Protein AF-A0A4P5XID7-F1 (afdb_monomer)

Radius of gyration: 26.99 Å; Cα contacts (8 Å, |Δi|>4): 63; chains: 1; bounding box: 49×54×58 Å

pLDDT: mean 73.13, std 12.51, range [42.38, 92.88]

Mean predicted aligned error: 17.83 Å

Sequence (76 aa):
MPRKERSLAWNLGSFFGQIAKAITSDPAPHKPVSQEVARREMTAQTLVDTPEGPQSVTLRRTVIDEVQFPDKPTQQ

Secondary structure (DSSP, 8-state):
----PPPHHHHHHHHHHHHHHHHHS----------EEEEEEEEEEEEEEETTEEEEEEEEEEEEEEE-PPPPP---

Foldseek 3Di:
DDDPDDDPVRVVCVVVVVVVCVVPPPPPPPPPQPWDKDKDKDWDWDWDQDPVGTDTDIDIDIDIDTDGDDDDPPDD

Solvent-accessible surface area (backbone atoms only — not comparable to full-atom values): 5117 Å² total; per-residue (Å²): 132,86,81,79,78,74,52,69,68,56,56,52,51,52,52,53,51,50,52,52,46,61,72,68,47,74,75,70,79,71,74,74,75,70,69,51,72,50,75,46,79,47,77,47,80,47,78,43,82,45,100,94,44,79,41,84,42,79,47,79,46,78,48,77,49,80,47,85,70,79,83,76,80,79,83,127

Structure (mmCIF, N/CA/C/O backbone):
data_AF-A0A4P5XID7-F1
#
_entry.id   AF-A0A4P5XID7-F1
#
loop_
_atom_site.group_PDB
_atom_site.id
_atom_site.type_symbol
_atom_site.label_atom_id
_atom_site.label_alt_id
_atom_site.label_comp_id
_atom_site.label_asym_id
_atom_site.label_entity_id
_atom_site.label_seq_id
_atom_site.pdbx_PDB_ins_code
_atom_site.Cartn_x
_atom_site.Cartn_y
_atom_site.Cartn_z
_atom_site.occupancy
_atom_site.B_iso_or_equiv
_atom_site.auth_seq_id
_atom_site.auth_comp_id
_atom_site.auth_asym_id
_atom_site.auth_atom_id
_atom_site.pdbx_PDB_model_num
ATOM 1 N N . MET A 1 1 ? 3.647 -33.153 -30.555 1.00 51.09 1 MET A N 1
ATOM 2 C CA . MET A 1 1 ? 4.998 -32.676 -30.179 1.00 51.09 1 MET A CA 1
ATOM 3 C C . MET A 1 1 ? 5.151 -32.837 -28.669 1.00 51.09 1 MET A C 1
ATOM 5 O O . MET A 1 1 ? 4.449 -32.126 -27.957 1.00 51.09 1 MET A O 1
ATOM 9 N N . PRO A 1 2 ? 5.960 -33.776 -28.150 1.00 54.06 2 PRO A N 1
ATOM 10 C CA . PRO A 1 2 ? 6.156 -33.890 -26.705 1.00 54.06 2 PRO A CA 1
ATOM 11 C C . PRO A 1 2 ? 6.919 -32.658 -26.186 1.00 54.06 2 PRO A C 1
ATOM 13 O O . PRO A 1 2 ? 7.991 -32.326 -26.696 1.00 54.06 2 PRO A O 1
ATOM 16 N N . ARG A 1 3 ? 6.358 -31.949 -25.195 1.00 62.50 3 ARG A N 1
ATOM 17 C CA . ARG A 1 3 ? 7.053 -30.868 -24.475 1.00 62.50 3 ARG A CA 1
ATOM 18 C C . ARG A 1 3 ? 8.210 -31.519 -23.720 1.00 62.50 3 ARG A C 1
ATOM 20 O O . ARG A 1 3 ? 7.970 -32.281 -22.794 1.00 62.50 3 ARG A O 1
ATOM 27 N N . LYS A 1 4 ? 9.456 -31.252 -24.124 1.00 66.06 4 LYS A N 1
ATOM 28 C CA . LYS A 1 4 ? 10.627 -31.626 -23.320 1.00 66.06 4 LYS A CA 1
ATOM 29 C C . LYS A 1 4 ? 10.510 -30.908 -21.979 1.00 66.06 4 LYS A C 1
ATOM 31 O O . LYS A 1 4 ? 10.672 -29.688 -21.921 1.00 66.06 4 LYS A O 1
ATOM 36 N N . GLU A 1 5 ? 10.180 -31.655 -20.934 1.00 78.00 5 GLU A N 1
ATOM 37 C CA . GLU A 1 5 ? 10.209 -31.152 -19.568 1.00 78.00 5 GLU A CA 1
ATOM 38 C C . GLU A 1 5 ? 11.638 -30.702 -19.268 1.00 78.00 5 GLU A C 1
ATOM 40 O O . GLU A 1 5 ? 12.607 -31.448 -19.422 1.00 78.00 5 GLU A O 1
ATOM 45 N N . ARG A 1 6 ? 11.786 -29.415 -18.952 1.00 78.25 6 ARG A N 1
ATOM 46 C CA . ARG A 1 6 ? 13.087 -28.836 -18.628 1.00 78.25 6 ARG A CA 1
ATOM 47 C C . ARG A 1 6 ? 13.534 -29.419 -17.297 1.00 78.25 6 ARG A C 1
ATOM 49 O O . ARG A 1 6 ? 12.766 -29.427 -16.339 1.00 78.25 6 ARG A O 1
ATOM 56 N N . SER A 1 7 ? 14.778 -29.887 -17.250 1.00 86.69 7 SER A N 1
ATOM 57 C CA . SE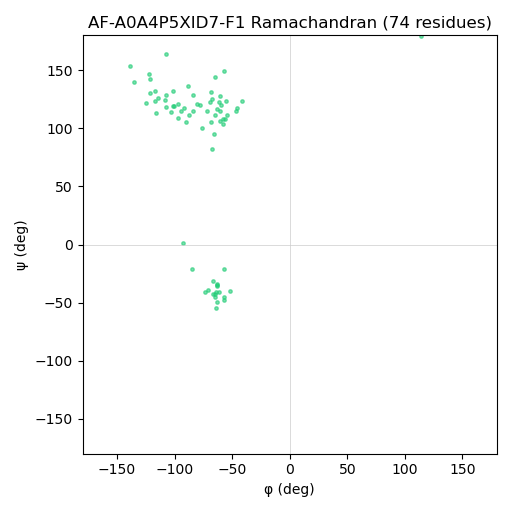R A 1 7 ? 15.360 -30.430 -16.024 1.00 86.69 7 SER A CA 1
ATOM 58 C C . SER A 1 7 ? 15.311 -29.392 -14.896 1.00 86.69 7 SER A C 1
ATOM 60 O O . SER A 1 7 ? 15.411 -28.185 -15.135 1.00 86.69 7 SER A O 1
ATOM 62 N N . LEU A 1 8 ? 15.188 -29.863 -13.654 1.00 87.81 8 LEU A N 1
ATOM 63 C CA . LEU A 1 8 ? 15.198 -29.016 -12.460 1.00 87.81 8 LEU A CA 1
ATOM 64 C C . LEU A 1 8 ? 16.421 -28.086 -12.426 1.00 87.81 8 LEU A C 1
ATOM 66 O O . LEU A 1 8 ? 16.283 -26.907 -12.112 1.00 87.81 8 LEU A O 1
ATOM 70 N N . ALA A 1 9 ? 17.591 -28.586 -12.831 1.00 88.31 9 ALA A N 1
ATOM 71 C CA . ALA A 1 9 ? 1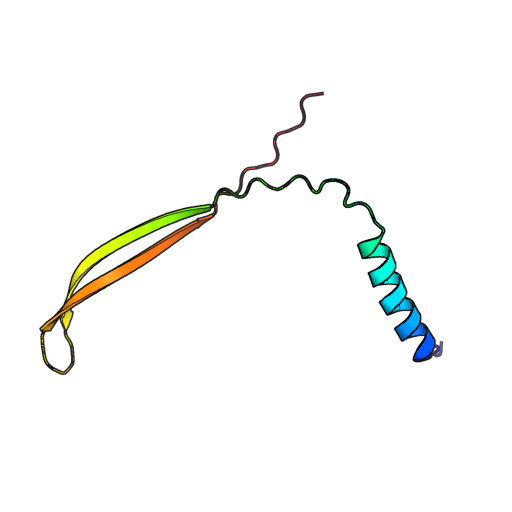8.820 -27.799 -12.892 1.00 88.31 9 ALA A CA 1
ATOM 72 C C . ALA A 1 9 ? 18.724 -26.641 -13.899 1.00 88.31 9 ALA A C 1
ATOM 74 O O . ALA A 1 9 ? 19.229 -25.551 -13.639 1.00 88.31 9 ALA A O 1
ATOM 75 N N . TRP A 1 10 ? 18.028 -26.846 -15.023 1.00 88.81 10 TRP A N 1
ATOM 76 C CA . TRP A 1 10 ? 17.782 -25.787 -16.002 1.00 88.81 10 TRP A CA 1
ATOM 77 C C . TRP A 1 10 ? 16.869 -24.698 -15.425 1.00 88.81 10 TRP A C 1
ATOM 79 O O . TRP A 1 10 ? 17.150 -23.511 -15.586 1.00 88.81 10 TRP A O 1
ATOM 89 N N . ASN A 1 11 ? 15.810 -25.086 -14.705 1.00 89.50 11 ASN A N 1
ATOM 90 C CA . ASN A 1 11 ? 14.906 -24.126 -14.064 1.00 89.50 11 ASN A CA 1
ATOM 91 C C . ASN A 1 11 ? 15.630 -23.317 -12.978 1.00 89.50 11 ASN A C 1
ATOM 93 O O . ASN A 1 11 ? 15.495 -22.095 -12.934 1.00 89.50 11 ASN A O 1
ATOM 97 N N . LEU A 1 12 ? 16.454 -23.978 -12.157 1.00 91.31 12 LEU A N 1
ATOM 98 C CA . LEU A 1 12 ? 17.237 -23.324 -11.108 1.00 91.31 12 LEU A CA 1
ATOM 99 C C . LEU A 1 12 ? 18.272 -22.354 -11.691 1.00 91.31 12 LEU A C 1
ATOM 101 O O . LEU A 1 12 ? 18.366 -21.211 -11.250 1.00 91.31 12 LEU A O 1
ATOM 105 N N . GLY A 1 13 ? 18.998 -22.776 -12.729 1.00 91.62 13 GLY A N 1
ATOM 106 C CA . GLY A 1 13 ? 19.953 -21.916 -13.428 1.00 91.62 13 GLY A CA 1
ATOM 107 C C . GLY A 1 13 ? 19.285 -20.697 -14.070 1.00 91.62 13 GLY A C 1
ATOM 108 O O . GLY A 1 13 ? 19.796 -19.584 -13.961 1.00 91.62 13 GLY A O 1
ATOM 109 N N . SER A 1 14 ? 18.110 -20.879 -14.681 1.00 88.88 14 SER A N 1
ATOM 110 C CA . SER A 1 14 ? 17.334 -19.773 -15.253 1.00 88.88 14 SER A CA 1
ATOM 111 C C . SER A 1 14 ? 16.870 -18.780 -14.183 1.00 88.88 14 SER A C 1
ATOM 113 O O . SER A 1 14 ? 16.920 -17.575 -14.418 1.00 88.88 14 SER A O 1
ATOM 115 N N . PHE A 1 15 ? 16.431 -19.265 -13.020 1.00 87.88 15 PHE A N 1
ATOM 116 C CA . PHE A 1 15 ? 15.973 -18.426 -11.912 1.00 87.88 15 PHE A CA 1
ATOM 117 C C . PHE A 1 15 ? 17.101 -17.549 -11.354 1.00 87.88 15 PHE A C 1
ATOM 119 O O . PHE A 1 15 ? 16.995 -16.322 -11.352 1.00 87.88 15 PHE A O 1
ATOM 126 N N . PHE A 1 16 ? 18.229 -18.151 -10.965 1.00 92.88 16 PHE A N 1
ATOM 127 C CA . PHE A 1 16 ? 19.364 -17.386 -10.440 1.00 92.88 16 PHE A CA 1
ATOM 128 C C . PHE A 1 16 ? 20.008 -16.488 -11.502 1.00 92.88 16 PHE A C 1
ATOM 130 O O . PHE A 1 16 ? 20.455 -15.389 -11.184 1.00 92.88 16 PHE A O 1
ATOM 137 N N . GLY A 1 17 ? 19.985 -16.897 -12.775 1.00 88.56 17 GLY A N 1
ATOM 138 C CA . GLY A 1 17 ? 20.424 -16.055 -13.887 1.00 88.56 17 GLY A CA 1
ATOM 139 C C . GLY A 1 17 ? 19.579 -14.788 -14.059 1.00 88.56 17 GLY A C 1
ATOM 140 O O . GLY A 1 17 ? 20.122 -13.742 -14.406 1.00 88.56 17 GLY A O 1
ATOM 141 N N . GLN A 1 18 ? 18.269 -14.846 -13.794 1.00 85.94 18 GLN A N 1
ATOM 142 C CA . GLN A 1 18 ? 17.405 -13.658 -13.797 1.00 85.94 18 GLN A CA 1
ATOM 143 C C . GLN A 1 18 ? 17.683 -12.737 -12.604 1.00 85.94 18 GLN A C 1
ATOM 145 O O . GLN A 1 18 ? 17.728 -11.524 -12.787 1.00 85.94 18 GLN A O 1
ATOM 150 N N . ILE A 1 19 ? 17.940 -13.297 -11.418 1.00 82.56 19 ILE A N 1
ATOM 151 C CA . ILE A 1 19 ? 18.321 -12.517 -10.229 1.00 82.56 19 ILE A CA 1
ATOM 152 C C . ILE A 1 19 ? 19.650 -11.798 -10.457 1.00 82.56 19 ILE A C 1
ATOM 154 O O . ILE A 1 19 ? 19.741 -10.593 -10.244 1.00 82.56 19 ILE A O 1
ATOM 158 N N . ALA A 1 20 ? 20.669 -12.514 -10.939 1.00 82.94 20 ALA A N 1
ATOM 159 C CA . ALA A 1 20 ? 21.968 -11.924 -11.243 1.00 82.94 20 ALA A CA 1
ATOM 160 C C . ALA A 1 20 ? 21.824 -10.779 -12.253 1.00 82.94 20 ALA A C 1
ATOM 162 O O . ALA A 1 20 ? 22.350 -9.696 -12.020 1.00 8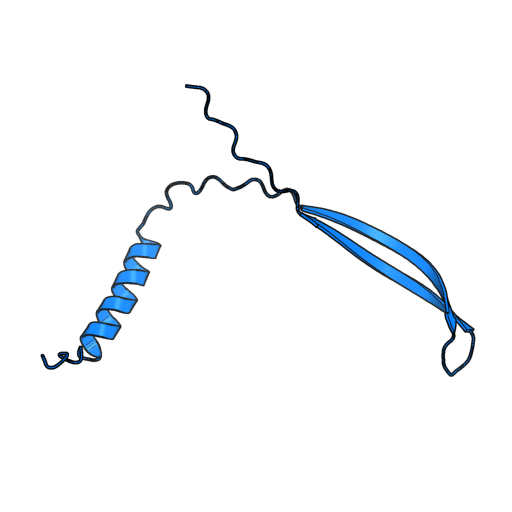2.94 20 ALA A O 1
ATOM 163 N N . LYS A 1 21 ? 21.032 -10.985 -13.316 1.00 80.19 21 LYS 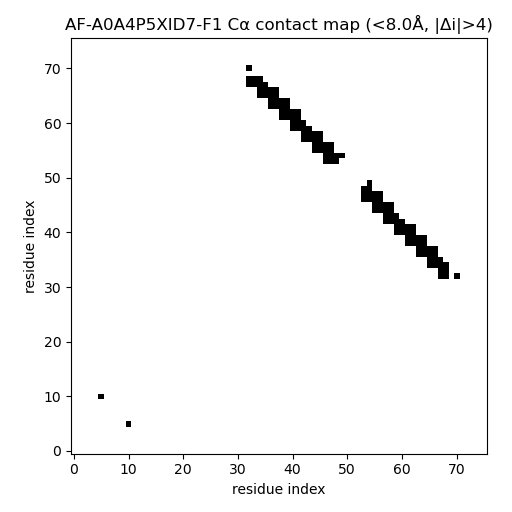A N 1
ATOM 164 C CA . LYS A 1 21 ? 20.721 -9.933 -14.290 1.00 80.19 21 LYS A CA 1
ATOM 165 C C . LYS A 1 21 ? 20.081 -8.714 -13.638 1.00 80.19 21 LYS A C 1
ATOM 167 O O . LYS A 1 21 ? 20.569 -7.629 -13.907 1.00 80.19 21 LYS A O 1
ATOM 172 N N . ALA A 1 22 ? 19.075 -8.891 -12.781 1.00 75.50 22 ALA A N 1
ATOM 173 C CA . ALA A 1 22 ? 18.392 -7.795 -12.089 1.00 75.50 22 ALA A CA 1
ATOM 174 C C . ALA A 1 22 ? 19.313 -7.005 -11.141 1.00 75.50 22 ALA A C 1
ATOM 176 O O . ALA A 1 22 ? 19.154 -5.798 -11.002 1.00 75.50 22 ALA A O 1
ATOM 177 N N . ILE A 1 23 ? 20.284 -7.672 -10.506 1.00 77.56 23 ILE A N 1
ATOM 178 C CA . ILE A 1 23 ? 21.277 -7.022 -9.636 1.00 77.56 23 ILE A CA 1
ATOM 179 C C . ILE A 1 23 ? 22.306 -6.242 -10.465 1.00 77.56 23 ILE A C 1
ATOM 181 O O . ILE A 1 23 ? 22.719 -5.156 -10.074 1.00 77.56 23 ILE A O 1
ATOM 185 N N . THR A 1 24 ? 22.750 -6.807 -11.591 1.00 77.25 24 THR A N 1
ATOM 186 C CA . THR A 1 24 ? 23.795 -6.201 -12.435 1.00 77.25 24 THR A CA 1
ATOM 187 C C . THR A 1 24 ? 23.271 -5.178 -13.432 1.00 77.25 24 THR A C 1
ATOM 189 O O . THR A 1 24 ? 24.050 -4.381 -13.947 1.00 77.25 24 THR A O 1
ATOM 192 N N . SER A 1 25 ? 21.980 -5.222 -13.756 1.00 69.12 25 SER A N 1
ATOM 193 C CA . SER A 1 25 ? 21.349 -4.196 -14.568 1.00 69.12 25 SER A CA 1
ATOM 194 C C . SER A 1 25 ? 21.319 -2.915 -13.751 1.00 69.12 25 SER A C 1
ATOM 196 O O . SER A 1 25 ? 20.526 -2.800 -12.819 1.00 69.12 25 SER A O 1
ATOM 198 N N . ASP A 1 26 ? 22.201 -1.982 -14.109 1.00 59.62 26 ASP A N 1
ATOM 199 C CA . ASP A 1 26 ? 22.107 -0.582 -13.712 1.00 59.62 26 ASP A CA 1
ATOM 200 C C . ASP A 1 26 ? 20.651 -0.147 -13.937 1.00 59.62 26 ASP A C 1
ATOM 202 O O . ASP A 1 26 ? 20.157 -0.294 -15.067 1.00 59.62 26 ASP A O 1
ATOM 206 N N . PRO A 1 27 ? 19.906 0.254 -12.891 1.00 60.84 27 PRO A N 1
ATOM 207 C CA . PRO A 1 27 ? 18.549 0.714 -13.069 1.00 60.84 27 PRO A CA 1
ATOM 208 C C . PRO A 1 27 ? 18.649 1.997 -13.883 1.00 60.84 27 PRO A C 1
ATOM 210 O O . PRO A 1 27 ? 18.850 3.078 -13.332 1.00 60.84 27 PRO A O 1
ATOM 213 N N . ALA A 1 28 ? 18.508 1.883 -15.210 1.00 63.12 28 ALA A N 1
ATOM 214 C CA . ALA A 1 28 ? 18.177 3.015 -16.057 1.00 63.12 28 ALA A CA 1
ATOM 215 C C . ALA A 1 28 ? 17.106 3.790 -15.290 1.00 63.12 28 ALA A C 1
ATOM 217 O O . ALA A 1 28 ? 16.138 3.147 -14.867 1.00 63.12 28 ALA A O 1
ATOM 218 N N . PRO A 1 29 ? 17.315 5.086 -14.996 1.00 52.03 29 PRO A N 1
ATOM 219 C CA . PRO A 1 29 ? 16.533 5.780 -13.995 1.00 52.03 29 PRO A CA 1
ATOM 220 C C . PRO A 1 29 ? 15.080 5.671 -14.420 1.00 52.03 29 PRO A C 1
ATOM 222 O O . PRO A 1 29 ? 14.642 6.331 -15.365 1.00 52.03 29 PRO A O 1
ATOM 225 N N . HIS A 1 30 ? 14.339 4.786 -13.753 1.00 53.00 30 HIS A N 1
ATOM 226 C CA . HIS A 1 30 ? 12.899 4.803 -13.801 1.00 53.00 30 HIS A CA 1
ATOM 227 C C . HIS A 1 30 ? 12.580 6.212 -13.340 1.00 53.00 30 HIS A C 1
ATOM 229 O O . HIS A 1 30 ? 12.856 6.541 -12.186 1.00 53.00 30 HIS A O 1
ATOM 235 N N . LYS A 1 31 ? 12.136 7.076 -14.266 1.00 53.47 31 LYS A N 1
ATOM 236 C CA . LYS A 1 31 ? 11.640 8.401 -13.905 1.00 53.47 31 LYS A CA 1
ATOM 237 C C . LYS A 1 31 ? 10.698 8.146 -12.735 1.00 53.47 31 LYS A C 1
ATOM 239 O O . LYS A 1 31 ? 9.732 7.405 -12.935 1.00 53.47 31 LYS A O 1
ATOM 244 N N . PRO A 1 32 ? 10.995 8.640 -11.522 1.00 50.56 32 PRO A N 1
ATOM 245 C CA . PRO A 1 32 ? 10.045 8.491 -10.448 1.00 50.56 32 PRO A CA 1
ATOM 246 C C . PRO A 1 32 ? 8.804 9.221 -10.940 1.00 50.56 32 PRO A C 1
ATOM 248 O O . PRO A 1 32 ? 8.849 10.427 -11.193 1.00 50.56 32 PRO A O 1
ATOM 251 N N . VAL A 1 33 ? 7.717 8.478 -11.157 1.00 54.28 33 VAL A N 1
ATOM 252 C CA . VAL A 1 33 ? 6.398 9.095 -11.194 1.00 54.28 33 VAL A CA 1
ATOM 253 C C . VAL A 1 33 ? 6.332 9.829 -9.868 1.00 54.28 33 VAL A C 1
ATOM 255 O O . VAL A 1 33 ? 6.430 9.202 -8.814 1.00 54.28 33 VAL A O 1
ATOM 258 N N . SER A 1 34 ? 6.332 11.158 -9.919 1.00 54.16 34 SER A N 1
ATOM 259 C CA . SER A 1 34 ? 6.281 11.995 -8.729 1.00 54.16 34 SER A CA 1
ATOM 260 C C . SER A 1 34 ? 4.907 11.792 -8.098 1.00 54.16 34 SER A C 1
ATOM 262 O O . SER A 1 34 ? 3.981 12.546 -8.374 1.00 54.16 34 SER A O 1
ATOM 264 N N . GLN A 1 35 ? 4.750 10.719 -7.325 1.00 54.69 35 GLN A N 1
ATOM 265 C CA . GLN A 1 35 ? 3.576 10.465 -6.507 1.00 54.69 35 GLN A CA 1
ATOM 266 C C . GLN A 1 35 ? 3.680 11.376 -5.293 1.00 54.69 35 GLN A C 1
ATOM 268 O O . GLN A 1 35 ? 4.430 11.112 -4.353 1.00 54.69 35 GLN A O 1
ATOM 273 N N . GLU A 1 36 ? 2.948 12.481 -5.334 1.00 55.88 36 GLU A N 1
ATOM 274 C CA . GLU A 1 36 ? 2.754 13.312 -4.159 1.00 55.88 36 GLU A CA 1
ATOM 275 C C . GLU A 1 36 ? 1.592 12.714 -3.357 1.00 55.88 36 GLU A C 1
ATOM 277 O O . GLU A 1 36 ? 0.462 12.621 -3.840 1.00 55.88 36 GLU A O 1
ATOM 282 N N . VAL A 1 37 ? 1.894 12.233 -2.150 1.00 57.72 37 VAL A N 1
ATOM 283 C CA . VAL A 1 37 ? 0.899 11.675 -1.228 1.00 57.72 37 VAL A CA 1
ATOM 284 C C . VAL A 1 37 ? 0.512 12.769 -0.243 1.00 57.72 37 VAL A C 1
ATOM 286 O O . VAL A 1 37 ? 1.301 13.134 0.632 1.00 57.72 37 VAL A O 1
ATOM 289 N N . ALA A 1 38 ? -0.709 13.287 -0.359 1.00 64.00 38 ALA A N 1
ATOM 290 C CA . ALA A 1 38 ? -1.24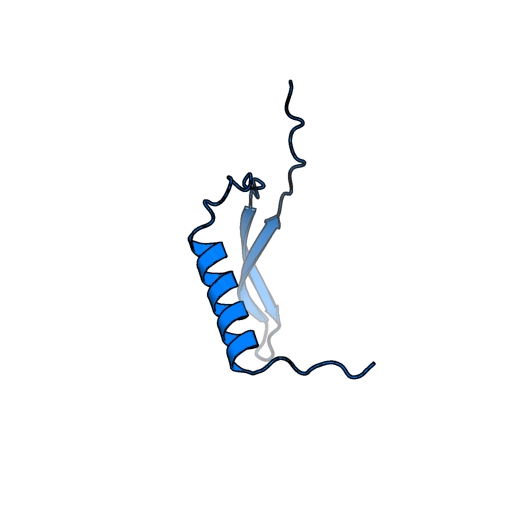3 14.235 0.606 1.00 64.00 38 ALA A CA 1
ATOM 291 C C . ALA A 1 38 ? -1.907 13.462 1.757 1.00 64.00 38 ALA A C 1
ATOM 293 O O . ALA A 1 38 ? -2.934 12.804 1.588 1.00 64.00 38 ALA A O 1
ATOM 294 N N . ARG A 1 39 ? -1.307 13.523 2.952 1.00 64.69 39 ARG A N 1
ATOM 295 C CA . ARG A 1 39 ? -1.866 12.923 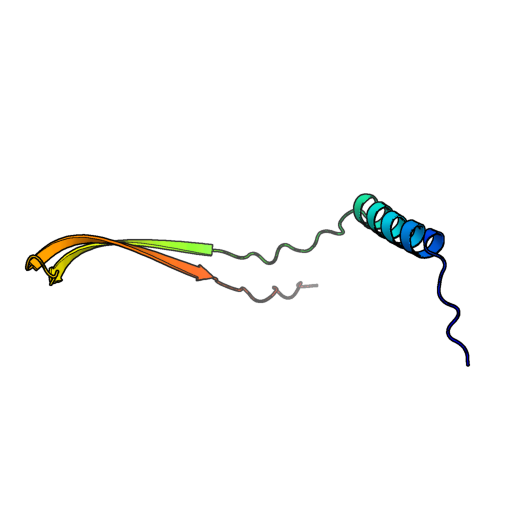4.174 1.00 64.69 39 ARG A CA 1
ATOM 296 C C . ARG A 1 39 ? -2.604 13.986 4.974 1.00 64.69 39 ARG A C 1
ATOM 298 O O . ARG A 1 39 ? -1.993 14.950 5.433 1.00 64.69 39 ARG A O 1
ATOM 305 N N . ARG A 1 40 ? -3.898 13.775 5.212 1.00 71.06 40 ARG A N 1
ATOM 306 C CA . ARG A 1 40 ? -4.710 14.639 6.074 1.00 71.06 40 ARG A CA 1
ATOM 307 C C . ARG A 1 40 ? -5.229 13.861 7.274 1.00 71.06 40 ARG A C 1
ATOM 309 O O . ARG A 1 40 ? -5.909 12.847 7.138 1.00 71.06 40 ARG A O 1
ATOM 316 N N . GLU A 1 41 ? -4.925 14.357 8.465 1.00 70.94 41 GLU A N 1
ATOM 317 C CA . GLU A 1 41 ? -5.427 13.798 9.719 1.00 70.94 41 GLU A CA 1
ATOM 318 C C . GLU A 1 41 ? -6.582 14.650 10.242 1.00 70.94 41 GLU A C 1
ATOM 320 O O . GLU A 1 41 ? -6.496 15.876 10.287 1.00 70.94 41 GLU A O 1
ATOM 325 N N . MET A 1 42 ? -7.678 13.999 10.628 1.00 70.25 42 MET A N 1
ATOM 326 C CA . MET A 1 42 ? -8.835 14.645 11.234 1.00 70.25 42 MET A CA 1
ATOM 327 C C . MET A 1 42 ? -9.137 13.968 12.569 1.00 70.25 42 MET A C 1
ATOM 329 O O . MET A 1 42 ? -9.382 12.762 12.629 1.00 70.25 42 MET A O 1
ATOM 333 N N . THR A 1 43 ? -9.116 14.760 13.641 1.00 72.44 43 THR A N 1
ATOM 334 C CA . THR A 1 43 ? -9.504 14.317 14.984 1.00 72.44 43 THR A CA 1
ATOM 335 C C . THR A 1 43 ? -10.757 15.070 15.402 1.00 72.44 43 THR A C 1
ATOM 337 O O . THR A 1 43 ? -10.774 16.298 15.359 1.00 72.44 43 THR A O 1
ATOM 340 N N . ALA A 1 44 ? -11.802 14.345 15.795 1.00 76.38 44 ALA A N 1
ATOM 341 C CA . ALA A 1 44 ? -13.054 14.924 16.271 1.00 76.38 44 ALA A CA 1
ATOM 342 C C . ALA A 1 44 ? -13.533 14.189 17.525 1.00 76.38 44 ALA A C 1
ATOM 344 O O . ALA A 1 44 ? -13.440 12.965 17.608 1.00 76.38 44 ALA A O 1
ATOM 345 N N . GLN A 1 45 ? -14.056 14.934 18.496 1.00 77.12 45 GLN A N 1
ATOM 346 C CA . GLN A 1 45 ? -14.797 14.347 19.609 1.00 77.12 45 GLN A CA 1
ATOM 347 C C . GLN A 1 45 ? -16.240 14.141 19.160 1.00 77.12 45 GLN A C 1
ATOM 349 O O . GLN A 1 45 ? -16.857 15.051 18.606 1.00 77.12 45 GLN A O 1
ATOM 354 N N . THR A 1 46 ? -16.763 12.938 19.349 1.00 80.62 46 THR A N 1
ATOM 355 C CA . THR A 1 46 ? -18.138 12.605 18.985 1.00 80.62 46 THR A CA 1
ATOM 356 C C . THR A 1 46 ? -18.766 11.744 20.067 1.00 80.62 46 THR A C 1
ATOM 358 O O . THR A 1 46 ? -18.068 11.079 20.830 1.00 80.62 46 THR A O 1
ATOM 361 N N . LEU A 1 47 ? -20.086 11.808 20.163 1.00 82.44 47 LEU A N 1
ATOM 362 C CA . LEU A 1 47 ? -20.868 11.073 21.141 1.00 82.44 47 LEU A CA 1
ATOM 363 C C . LEU A 1 47 ? -21.450 9.860 20.416 1.00 82.44 47 LEU A C 1
ATOM 365 O O . LEU A 1 47 ? -22.136 10.022 19.408 1.00 82.44 47 LEU A O 1
ATOM 369 N N . VAL A 1 48 ? -21.097 8.659 20.867 1.00 82.94 48 VAL A N 1
ATOM 370 C CA . VAL A 1 48 ? -21.495 7.401 20.225 1.00 82.94 48 VAL A CA 1
ATOM 371 C C . VAL A 1 48 ? -22.350 6.609 21.193 1.00 82.94 48 VAL A C 1
ATOM 373 O O . VAL A 1 48 ? -21.977 6.431 22.354 1.00 82.94 48 VAL A O 1
ATOM 376 N N . ASP A 1 49 ? -23.483 6.119 20.702 1.00 82.31 49 ASP A N 1
ATOM 377 C CA . ASP A 1 49 ? -24.322 5.201 21.456 1.00 82.31 49 ASP A CA 1
ATOM 378 C C . ASP A 1 49 ? -23.636 3.838 21.531 1.00 82.31 49 ASP A C 1
ATOM 380 O O . ASP A 1 49 ? -23.414 3.164 20.522 1.00 82.31 49 ASP A O 1
ATOM 384 N N . THR A 1 50 ? -23.268 3.444 22.747 1.00 81.19 50 THR A N 1
ATOM 385 C CA . THR A 1 50 ? -22.721 2.120 23.046 1.00 81.19 50 THR A CA 1
ATOM 386 C C . THR A 1 50 ? -23.761 1.292 23.807 1.00 81.19 50 THR A C 1
ATOM 388 O O . THR A 1 50 ? -24.706 1.862 24.359 1.00 81.19 50 THR A O 1
ATOM 391 N N . PRO A 1 51 ? -23.612 -0.043 23.897 1.00 82.06 51 PRO A N 1
ATOM 392 C CA . PRO A 1 51 ? -24.506 -0.883 24.700 1.00 82.06 51 PRO A CA 1
ATOM 393 C C . PRO A 1 51 ? -24.580 -0.487 26.187 1.00 82.06 51 PRO A C 1
ATOM 395 O O . PRO A 1 51 ? -25.554 -0.817 26.855 1.00 82.06 51 PRO A O 1
ATOM 398 N N . GLU A 1 52 ? -23.577 0.235 26.697 1.00 85.31 52 GLU A N 1
ATOM 399 C CA . GLU A 1 52 ? -23.523 0.757 28.071 1.00 85.31 52 GLU A CA 1
ATOM 400 C C . GLU A 1 52 ? -24.071 2.193 28.199 1.00 85.31 52 GLU A C 1
ATOM 402 O O . GLU A 1 52 ? -24.069 2.769 29.286 1.00 85.31 52 GLU A O 1
ATOM 407 N N . GLY A 1 53 ? -24.549 2.780 27.097 1.00 83.06 53 GLY A N 1
ATOM 408 C CA . GLY A 1 53 ? -25.062 4.145 27.014 1.00 83.06 53 GLY A CA 1
ATOM 409 C C . GLY A 1 53 ? -24.211 5.073 26.134 1.00 83.06 53 GLY A C 1
ATOM 410 O O . GLY A 1 53 ? -23.199 4.652 25.562 1.00 83.06 53 GLY A O 1
ATOM 411 N N . PRO A 1 54 ? -24.616 6.345 25.987 1.00 84.50 54 PRO A N 1
ATOM 412 C CA . PRO A 1 54 ? -23.907 7.311 25.157 1.00 84.50 54 PRO A CA 1
ATOM 413 C C . PRO A 1 54 ? -22.551 7.668 25.781 1.00 84.50 54 PRO A C 1
ATOM 415 O O . PRO A 1 54 ? -22.493 8.151 26.913 1.00 84.50 54 PRO A O 1
ATOM 418 N N . GLN A 1 55 ? -21.455 7.456 25.051 1.00 84.31 55 GLN A N 1
ATOM 419 C CA . GLN A 1 55 ? -20.100 7.771 25.514 1.00 84.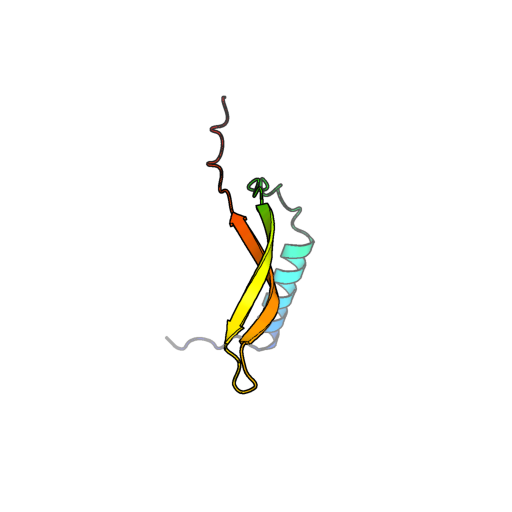31 55 GLN A CA 1
ATOM 420 C C . GLN A 1 55 ? -19.401 8.756 24.571 1.00 84.31 55 GLN A C 1
ATOM 422 O O . GLN A 1 55 ? -19.550 8.698 23.349 1.00 84.3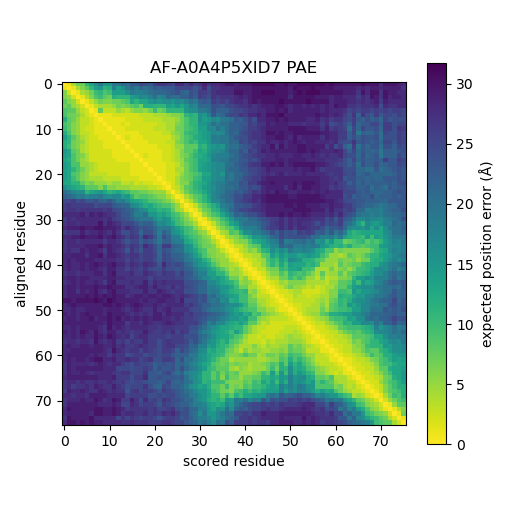1 55 GLN A O 1
ATOM 427 N N . SER A 1 56 ? -18.618 9.674 25.146 1.00 85.44 56 SER A N 1
ATOM 428 C CA . SER A 1 56 ? -17.762 10.583 24.379 1.00 85.44 56 SER A CA 1
ATOM 429 C C . SER A 1 56 ? -16.509 9.843 23.928 1.00 85.44 56 SER A C 1
ATOM 431 O O . SER A 1 56 ? -15.739 9.349 24.752 1.00 85.44 56 SER A O 1
ATOM 433 N N . VAL A 1 57 ? -16.293 9.770 22.618 1.00 82.56 57 VAL A N 1
ATOM 434 C CA . VAL A 1 57 ? -15.146 9.091 22.016 1.00 82.56 57 VAL A CA 1
ATOM 435 C C . VAL A 1 57 ? -14.340 10.054 21.152 1.00 82.56 57 VAL A C 1
ATOM 437 O O . VAL A 1 57 ? -14.869 10.962 20.508 1.00 82.56 57 VAL A O 1
ATOM 440 N N . THR A 1 58 ? -13.023 9.846 21.121 1.00 82.69 58 THR A N 1
ATOM 441 C CA . THR A 1 58 ? -12.136 10.564 20.199 1.00 82.69 58 THR A CA 1
ATOM 442 C C . THR A 1 58 ? -12.030 9.777 18.904 1.00 82.69 58 THR A C 1
ATOM 444 O O . THR A 1 58 ? -11.346 8.756 18.841 1.00 82.69 58 THR A O 1
ATOM 447 N N . LEU A 1 59 ? -12.687 10.261 17.855 1.00 77.94 59 LEU A N 1
ATOM 448 C CA . LEU A 1 59 ? -12.565 9.691 16.525 1.00 77.94 59 LEU A CA 1
ATOM 449 C C . LEU A 1 59 ? -11.281 10.212 15.870 1.00 77.94 59 LEU A C 1
ATOM 451 O O . LEU A 1 59 ? -11.119 11.419 15.681 1.00 77.94 59 LEU A O 1
ATOM 455 N N . ARG A 1 60 ? -10.380 9.300 15.496 1.00 81.31 60 ARG A N 1
ATOM 456 C CA . ARG A 1 60 ? -9.197 9.598 14.677 1.00 81.31 60 ARG A CA 1
ATOM 457 C C . ARG A 1 60 ? -9.409 9.030 13.278 1.00 81.31 60 ARG A C 1
ATOM 459 O O . ARG A 1 60 ? -9.569 7.821 13.130 1.00 81.31 60 ARG A O 1
ATOM 466 N N . ARG A 1 61 ? -9.423 9.892 12.260 1.00 79.94 61 ARG A N 1
ATOM 467 C CA . ARG A 1 61 ? -9.549 9.508 10.848 1.00 79.94 61 ARG A CA 1
ATOM 468 C C . ARG A 1 61 ? -8.342 10.016 10.067 1.00 79.94 61 ARG A C 1
ATOM 470 O O . ARG A 1 61 ? -8.009 11.197 10.137 1.00 79.94 61 ARG A O 1
ATOM 477 N N . THR A 1 62 ? -7.723 9.132 9.295 1.00 80.12 62 THR A N 1
ATOM 478 C CA . THR A 1 62 ? -6.658 9.481 8.347 1.00 80.12 62 THR A CA 1
ATOM 479 C C . THR A 1 62 ? -7.218 9.362 6.937 1.00 80.12 62 THR A C 1
ATOM 481 O O . THR A 1 62 ? -7.752 8.315 6.579 1.00 80.12 62 THR A O 1
ATOM 484 N N . VAL A 1 63 ? -7.127 10.438 6.160 1.00 78.38 63 VAL A N 1
ATOM 485 C CA . VAL A 1 63 ? -7.455 10.464 4.730 1.00 78.38 63 VAL A CA 1
ATOM 486 C C . VAL A 1 63 ? -6.139 10.558 3.964 1.00 78.38 63 VAL A C 1
ATOM 488 O O . VAL A 1 63 ? -5.283 11.382 4.301 1.00 78.38 63 VAL A O 1
ATOM 491 N N . ILE A 1 64 ? -5.955 9.669 2.992 1.00 76.75 64 ILE A N 1
ATOM 492 C CA . ILE A 1 64 ? -4.779 9.626 2.123 1.00 76.75 64 ILE A CA 1
ATOM 493 C C . ILE A 1 64 ? -5.277 9.914 0.712 1.00 76.75 64 ILE A C 1
ATOM 495 O O . ILE A 1 64 ? -6.021 9.106 0.159 1.00 76.75 64 ILE A O 1
ATOM 499 N N . ASP A 1 65 ? -4.878 11.058 0.164 1.00 70.12 65 ASP A N 1
ATOM 500 C CA . ASP A 1 65 ? -5.192 11.442 -1.208 1.00 70.12 65 ASP A CA 1
ATOM 501 C C . ASP A 1 65 ? -3.959 11.178 -2.086 1.00 70.12 65 ASP A C 1
ATOM 503 O O . ASP A 1 65 ? -2.880 11.737 -1.858 1.00 70.12 65 ASP A O 1
ATOM 507 N N . GLU A 1 66 ? -4.107 10.302 -3.082 1.00 67.50 66 GLU A N 1
ATOM 508 C CA . GLU A 1 66 ? -3.072 10.031 -4.084 1.00 67.50 66 GLU A CA 1
ATOM 509 C C . GLU A 1 66 ? -3.268 10.943 -5.299 1.00 67.50 66 GLU A C 1
ATOM 511 O O . GLU A 1 66 ? -4.285 10.857 -5.991 1.00 67.50 66 GLU A O 1
ATOM 516 N N . VAL A 1 67 ? -2.287 11.803 -5.588 1.00 71.44 67 VAL A N 1
ATOM 517 C CA . VAL A 1 67 ? -2.314 12.671 -6.771 1.00 71.44 67 VAL A CA 1
ATOM 518 C C . VAL A 1 67 ? -1.384 12.099 -7.837 1.00 71.44 67 VAL A C 1
ATOM 520 O O . VAL A 1 67 ? -0.166 12.046 -7.666 1.00 71.44 67 VAL A O 1
ATOM 523 N N . GLN A 1 68 ? -1.964 11.663 -8.957 1.00 65.00 68 GLN A N 1
ATOM 524 C CA . GLN A 1 68 ? -1.209 11.228 -10.132 1.00 65.00 68 GLN A CA 1
ATOM 525 C C . GLN A 1 68 ? -1.058 12.395 -11.104 1.00 65.00 68 GLN A C 1
ATOM 527 O O . GLN A 1 68 ? -2.039 12.877 -11.673 1.00 65.00 68 GLN A O 1
ATOM 532 N N . PHE A 1 69 ? 0.178 12.841 -11.313 1.00 72.00 69 PHE A N 1
ATOM 533 C CA . PHE A 1 69 ? 0.478 13.839 -12.331 1.00 72.00 69 PHE A CA 1
ATOM 534 C C . PHE A 1 69 ? 0.766 13.157 -13.674 1.00 72.00 69 PHE A C 1
ATOM 536 O O . PHE A 1 69 ? 1.501 12.168 -13.701 1.00 72.00 69 PHE A O 1
ATOM 543 N N . PRO A 1 70 ? 0.229 13.676 -14.793 1.00 72.19 70 PRO A N 1
ATOM 544 C CA . PRO A 1 70 ? 0.616 13.201 -16.113 1.00 72.19 70 PRO A CA 1
ATOM 545 C C . PRO A 1 70 ? 2.092 13.523 -16.374 1.00 72.19 70 PRO A C 1
ATOM 547 O O . PRO A 1 70 ? 2.592 14.577 -15.967 1.00 72.19 70 PRO A O 1
ATOM 550 N N . ASP A 1 71 ? 2.782 12.627 -17.081 1.00 70.44 71 ASP A N 1
ATOM 551 C CA . ASP A 1 71 ? 4.162 12.853 -17.505 1.00 70.44 71 ASP A CA 1
ATOM 552 C C . ASP A 1 71 ? 4.256 14.161 -18.298 1.00 70.44 71 ASP A C 1
ATOM 554 O O . ASP A 1 71 ? 3.565 14.358 -19.302 1.00 70.44 71 ASP A O 1
ATOM 558 N N . LYS A 1 72 ? 5.123 15.080 -17.854 1.00 62.62 72 LYS A N 1
ATOM 559 C CA . LYS A 1 72 ? 5.396 16.304 -18.614 1.00 62.62 72 LYS A CA 1
ATOM 560 C C . LYS A 1 72 ? 5.959 15.904 -19.985 1.00 62.62 72 LYS A C 1
ATOM 562 O O . LYS A 1 72 ? 6.951 15.165 -20.015 1.00 62.62 72 LYS A O 1
ATOM 567 N N . PRO A 1 73 ? 5.403 16.398 -21.108 1.00 56.81 73 PRO A N 1
ATOM 568 C CA . PRO A 1 73 ? 6.035 16.204 -22.400 1.00 56.81 73 PRO A CA 1
ATOM 569 C C . PRO A 1 73 ? 7.404 16.882 -22.358 1.00 56.81 73 PRO A C 1
ATOM 571 O O . PRO A 1 73 ? 7.524 18.067 -22.042 1.00 56.81 73 PRO A O 1
ATOM 574 N N . THR A 1 74 ? 8.446 16.096 -22.616 1.00 58.38 74 THR A N 1
ATOM 575 C CA . THR A 1 74 ? 9.810 16.584 -22.802 1.00 58.38 74 THR A CA 1
ATOM 576 C C . THR A 1 74 ? 9.784 17.587 -23.952 1.00 58.38 74 THR A C 1
ATOM 578 O O . THR A 1 74 ? 9.570 17.196 -25.096 1.00 58.38 74 THR A O 1
ATOM 581 N N . GLN A 1 75 ? 9.931 18.878 -23.642 1.00 55.78 75 GLN A N 1
ATOM 582 C CA . GLN A 1 75 ? 10.206 19.883 -24.664 1.00 55.78 75 GLN A CA 1
ATOM 583 C C . GLN A 1 75 ? 11.569 19.532 -25.271 1.00 55.78 75 GLN A C 1
ATOM 585 O O . GLN A 1 75 ? 12.553 19.430 -24.534 1.00 55.78 75 GLN A O 1
ATOM 590 N N . GLN A 1 76 ? 11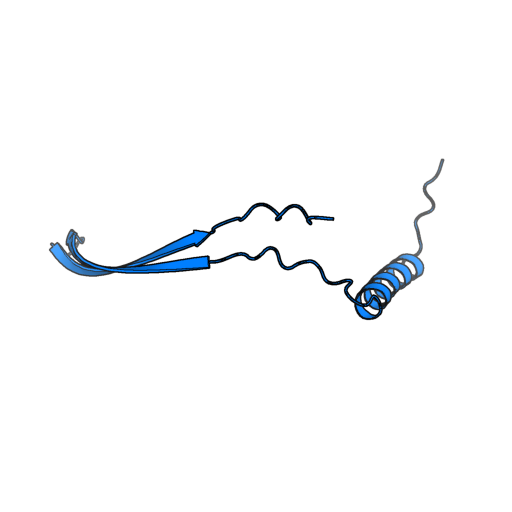.564 19.216 -26.569 1.00 42.38 76 GLN A N 1
ATOM 591 C CA . GLN A 1 76 ? 12.762 19.049 -27.395 1.00 42.38 76 GLN A CA 1
ATOM 592 C C . GLN A 1 76 ? 13.405 20.404 -27.677 1.00 42.38 76 GLN A C 1
ATOM 594 O O . GLN A 1 76 ? 12.643 21.391 -27.792 1.00 42.38 76 GLN A O 1
#

Nearest PDB structures (foldseek):
  3o44-assembly1_B  TM=3.883E-01  e=2.517E-01  Vibrio cholerae 12129(1)
  4tw1-assembly2_M  TM=4.304E-01  e=1.040E+00  Staphylococcus aureus subsp. aureus USA300_TCH1516
  8jc7-assembly1_A  TM=3.332E-01  e=4.215E-01  Vibrio campbellii
  6rhv-assembly1_G  TM=5.546E-01  e=7.194E+00  Staphylococcus aureus
  7t4d-assembly1_B  TM=4.034E-01  e=2.917E+00  Enterococcus